Protein AF-A0A1Q5G2H0-F1 (afdb_monomer_lite)

Structure (mmCIF, N/CA/C/O backbone):
data_AF-A0A1Q5G2H0-F1
#
_entry.id   AF-A0A1Q5G2H0-F1
#
loop_
_atom_site.group_PDB
_atom_site.id
_atom_site.type_symbol
_atom_site.label_atom_id
_atom_site.label_alt_id
_atom_site.label_comp_id
_atom_site.label_asym_id
_atom_site.label_entity_id
_atom_site.label_seq_id
_atom_site.pdbx_PDB_ins_code
_atom_site.Cartn_x
_atom_site.Cartn_y
_atom_site.Cartn_z
_atom_site.occupancy
_atom_site.B_iso_or_equiv
_atom_site.auth_seq_id
_atom_site.auth_comp_id
_atom_site.auth_asym_id
_atom_site.auth_atom_id
_atom_site.pdbx_PDB_model_num
ATOM 1 N N . MET A 1 1 ? 15.211 -11.273 -3.088 1.00 52.50 1 MET A N 1
ATOM 2 C CA . MET A 1 1 ? 14.134 -10.605 -3.856 1.00 52.50 1 MET A CA 1
ATOM 3 C C . MET A 1 1 ? 14.618 -9.313 -4.533 1.00 52.50 1 MET A C 1
ATOM 5 O O . MET A 1 1 ? 13.806 -8.620 -5.117 1.00 52.50 1 MET A O 1
ATOM 9 N N . SER A 1 2 ? 15.919 -8.990 -4.504 1.00 52.50 2 SER A N 1
ATOM 10 C CA . SER A 1 2 ? 16.373 -7.594 -4.588 1.00 52.50 2 SER A CA 1
ATOM 11 C C . SER A 1 2 ? 16.743 -7.047 -5.972 1.00 52.50 2 SER A C 1
ATOM 13 O O . SER A 1 2 ? 16.932 -5.845 -6.066 1.00 52.50 2 SER A O 1
ATOM 15 N N . ASN A 1 3 ? 16.835 -7.857 -7.035 1.00 60.75 3 ASN A N 1
ATOM 16 C CA . ASN A 1 3 ? 17.323 -7.355 -8.335 1.00 60.75 3 ASN 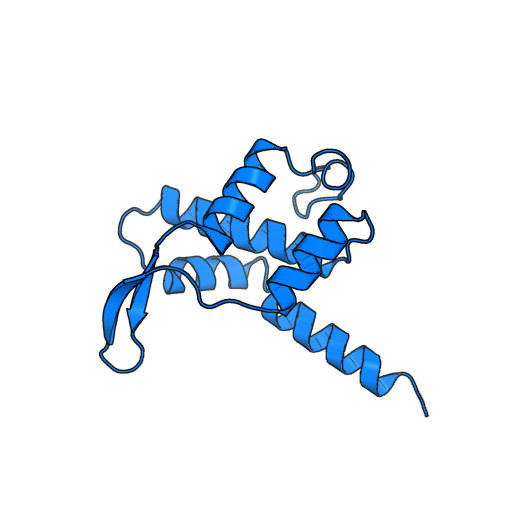A CA 1
ATOM 17 C C . ASN A 1 3 ? 16.208 -7.011 -9.334 1.00 60.75 3 ASN A C 1
ATOM 19 O O . ASN A 1 3 ? 16.418 -6.183 -10.212 1.00 60.75 3 ASN A O 1
ATOM 23 N N . HIS A 1 4 ? 15.021 -7.615 -9.216 1.00 69.81 4 HIS A N 1
ATOM 24 C CA . HIS A 1 4 ? 13.955 -7.446 -10.216 1.00 69.81 4 HIS A CA 1
ATOM 25 C C . HIS A 1 4 ? 13.116 -6.182 -10.005 1.00 69.81 4 HIS A C 1
ATOM 27 O O . HIS A 1 4 ? 12.583 -5.631 -10.959 1.00 69.81 4 HIS A O 1
ATOM 33 N N . THR A 1 5 ? 13.055 -5.667 -8.777 1.00 70.19 5 THR A N 1
ATOM 34 C CA . THR A 1 5 ? 12.350 -4.415 -8.470 1.00 70.19 5 THR A CA 1
ATOM 35 C C . THR A 1 5 ? 13.215 -3.173 -8.676 1.00 70.19 5 THR A C 1
ATOM 37 O O . THR A 1 5 ? 12.682 -2.071 -8.681 1.00 70.19 5 THR A O 1
ATOM 40 N N . GLN A 1 6 ? 14.533 -3.321 -8.861 1.00 72.94 6 GLN A N 1
ATOM 41 C CA . GLN A 1 6 ? 15.478 -2.209 -9.043 1.00 72.94 6 GLN A CA 1
ATOM 42 C C . GLN A 1 6 ? 15.470 -1.612 -10.458 1.00 72.94 6 GLN A C 1
ATOM 44 O O . GLN A 1 6 ? 15.971 -0.510 -10.653 1.00 72.94 6 GLN A O 1
ATOM 49 N N . GLY A 1 7 ? 14.905 -2.319 -11.440 1.00 70.06 7 GLY A N 1
ATOM 50 C CA . GLY A 1 7 ? 14.781 -1.844 -12.823 1.00 70.06 7 GLY A CA 1
ATOM 51 C C . GLY A 1 7 ? 13.420 -1.234 -13.167 1.00 70.06 7 GLY A C 1
ATOM 52 O O . GLY A 1 7 ? 13.215 -0.831 -14.308 1.00 70.06 7 GLY A O 1
ATOM 53 N N . LEU A 1 8 ? 12.477 -1.190 -12.221 1.00 76.31 8 LEU A N 1
ATOM 54 C CA . LEU A 1 8 ? 11.120 -0.713 -12.488 1.00 76.31 8 LEU A CA 1
ATOM 55 C C . LEU A 1 8 ? 11.096 0.813 -12.583 1.00 76.31 8 LEU A C 1
ATOM 57 O O . LEU A 1 8 ? 11.491 1.501 -11.644 1.00 76.31 8 LEU A O 1
ATOM 61 N N . ALA A 1 9 ? 10.620 1.342 -13.707 1.00 77.50 9 ALA A N 1
ATOM 62 C CA . ALA A 1 9 ? 10.389 2.774 -13.864 1.00 77.50 9 ALA A CA 1
ATOM 63 C C . ALA A 1 9 ? 9.289 3.220 -12.898 1.00 77.50 9 ALA A C 1
ATOM 65 O O . ALA A 1 9 ? 8.198 2.664 -12.927 1.00 77.50 9 ALA A O 1
ATOM 66 N N . ARG A 1 10 ? 9.577 4.194 -12.038 1.00 80.38 10 ARG A N 1
ATOM 67 C CA . ARG A 1 10 ? 8.644 4.715 -11.034 1.00 80.38 10 ARG A CA 1
ATOM 68 C C . ARG A 1 10 ? 7.846 5.886 -11.578 1.00 80.38 10 ARG A C 1
ATOM 70 O O . ARG A 1 10 ? 8.266 6.547 -12.525 1.00 80.38 10 ARG A O 1
ATOM 77 N N . ASP A 1 11 ? 6.709 6.162 -10.949 1.00 71.44 11 ASP A N 1
ATOM 78 C CA . ASP A 1 11 ? 5.804 7.225 -11.409 1.00 71.44 11 ASP A CA 1
ATOM 79 C C . ASP A 1 11 ? 6.401 8.628 -11.222 1.00 71.44 11 ASP A C 1
ATOM 81 O O . ASP A 1 11 ? 6.235 9.517 -12.050 1.00 71.44 11 ASP A O 1
ATOM 85 N N . ASN A 1 12 ? 7.224 8.796 -10.187 1.00 69.69 12 ASN A N 1
ATOM 86 C CA . ASN A 1 12 ? 7.979 10.022 -9.918 1.00 69.69 12 ASN A CA 1
ATOM 87 C C . ASN A 1 12 ? 9.207 10.225 -10.837 1.00 69.69 12 ASN A C 1
ATOM 89 O O . ASN A 1 12 ? 10.019 11.116 -10.586 1.00 69.69 12 ASN A O 1
ATOM 93 N N . GLY A 1 13 ? 9.386 9.385 -11.863 1.00 70.81 13 GLY A N 1
ATOM 94 C CA . GLY A 1 13 ? 10.525 9.427 -12.784 1.00 70.81 13 GLY A CA 1
ATOM 95 C C . GLY A 1 13 ? 11.816 8.798 -12.249 1.00 70.81 13 GLY A C 1
ATOM 96 O O . GLY A 1 13 ? 12.820 8.776 -12.963 1.00 70.81 13 GLY A O 1
ATOM 97 N N . ALA A 1 14 ? 11.821 8.266 -11.022 1.00 76.94 14 ALA A N 1
ATOM 98 C CA . ALA A 1 14 ? 12.938 7.483 -10.504 1.00 76.94 14 ALA A CA 1
ATOM 99 C C . ALA A 1 14 ? 12.950 6.062 -11.097 1.00 76.94 14 ALA A C 1
ATOM 101 O O . ALA A 1 14 ? 12.016 5.621 -11.766 1.00 76.94 14 ALA A O 1
ATOM 102 N N . THR A 1 15 ? 14.030 5.318 -10.866 1.00 78.88 15 THR A N 1
ATOM 103 C CA . THR A 1 15 ? 14.141 3.917 -11.293 1.00 78.88 15 THR A CA 1
ATOM 104 C C . THR A 1 15 ? 14.437 3.040 -10.094 1.00 78.88 15 THR A C 1
ATOM 106 O O . THR A 1 15 ? 15.413 3.256 -9.379 1.00 78.88 15 THR A O 1
ATOM 109 N N . GLY A 1 16 ? 13.594 2.033 -9.915 1.00 80.75 16 GLY A N 1
ATOM 110 C CA . GLY A 1 16 ? 13.784 0.969 -8.957 1.00 80.75 16 GLY A CA 1
ATOM 111 C C . GLY A 1 16 ? 13.261 1.262 -7.559 1.00 80.75 16 GLY A C 1
ATOM 112 O O . GLY A 1 16 ? 13.312 2.382 -7.057 1.00 80.75 16 GLY A O 1
ATOM 113 N N . PHE A 1 17 ? 12.804 0.202 -6.905 1.00 83.06 17 PHE A N 1
ATOM 114 C CA . PHE A 1 17 ? 12.538 0.186 -5.472 1.00 83.06 17 PHE A CA 1
ATOM 115 C C . PHE A 1 17 ? 13.761 -0.353 -4.737 1.00 83.06 17 PHE A C 1
ATOM 117 O O . PHE A 1 17 ? 14.332 -1.387 -5.111 1.00 83.06 17 PHE A O 1
ATOM 124 N N . SER A 1 18 ? 14.148 0.330 -3.665 1.00 85.69 18 SER A N 1
ATOM 125 C CA . SER A 1 18 ? 15.188 -0.135 -2.758 1.00 85.69 18 SER A CA 1
ATOM 126 C C . SER A 1 18 ? 14.753 -1.416 -2.038 1.00 85.69 18 SER A C 1
ATOM 128 O O . SER A 1 18 ? 13.569 -1.706 -1.854 1.00 85.69 18 SER A O 1
ATOM 130 N N . SER A 1 19 ? 15.730 -2.206 -1.588 1.00 82.81 19 SER A N 1
ATOM 131 C CA . SER A 1 19 ? 15.431 -3.409 -0.796 1.00 82.81 19 SER A CA 1
ATOM 132 C C . SER A 1 19 ? 14.730 -3.074 0.525 1.00 82.81 19 SER A C 1
ATOM 134 O O . SER A 1 19 ? 13.958 -3.889 1.031 1.00 82.81 19 SER A O 1
ATOM 136 N N . GLU A 1 20 ? 14.984 -1.885 1.071 1.00 86.50 20 GLU A N 1
ATOM 137 C CA . GLU A 1 20 ? 14.350 -1.382 2.289 1.00 86.50 20 GLU A CA 1
ATOM 138 C C . GLU A 1 20 ? 12.874 -1.061 2.051 1.00 86.50 20 GLU A C 1
ATOM 140 O O . GLU A 1 20 ? 12.037 -1.512 2.829 1.00 86.50 20 GLU A O 1
ATOM 145 N N . GLU A 1 21 ? 12.540 -0.384 0.947 1.00 87.75 21 GLU A N 1
ATOM 146 C CA . GLU A 1 21 ? 11.149 -0.129 0.549 1.00 87.75 21 GLU A CA 1
ATOM 147 C C . GLU A 1 21 ? 10.389 -1.437 0.337 1.00 87.75 21 GLU A C 1
ATOM 149 O O . GLU A 1 21 ? 9.351 -1.643 0.956 1.00 87.75 21 GLU A O 1
ATOM 154 N N . ILE A 1 22 ? 10.936 -2.372 -0.445 1.00 88.12 22 ILE A N 1
ATOM 155 C CA . ILE A 1 22 ? 10.286 -3.669 -0.689 1.00 88.12 22 ILE A CA 1
ATOM 156 C C . ILE A 1 22 ? 10.068 -4.446 0.613 1.00 88.12 22 ILE A C 1
ATOM 158 O O . ILE A 1 22 ? 9.024 -5.068 0.805 1.00 88.12 22 ILE A O 1
ATOM 162 N N . THR A 1 23 ? 11.034 -4.405 1.532 1.00 89.19 23 THR A N 1
ATOM 163 C CA . THR A 1 23 ? 10.899 -5.060 2.840 1.00 89.19 23 THR A CA 1
ATOM 164 C C . THR A 1 23 ? 9.839 -4.374 3.699 1.00 89.19 23 THR A C 1
ATOM 166 O O . THR A 1 23 ? 9.053 -5.057 4.356 1.00 89.19 23 THR A O 1
ATOM 169 N N . ALA A 1 24 ? 9.794 -3.041 3.688 1.00 90.56 24 ALA A N 1
ATOM 170 C CA . ALA A 1 24 ? 8.816 -2.262 4.433 1.00 90.56 24 ALA A CA 1
ATOM 171 C C . ALA A 1 24 ? 7.393 -2.500 3.916 1.00 90.56 24 ALA A C 1
ATOM 173 O O . ALA A 1 24 ? 6.511 -2.781 4.723 1.00 90.56 24 ALA A O 1
ATOM 174 N N . ILE A 1 25 ? 7.201 -2.484 2.596 1.00 91.06 25 ILE A N 1
ATOM 175 C CA . ILE A 1 25 ? 5.929 -2.783 1.931 1.00 91.06 25 ILE A CA 1
ATOM 176 C C . ILE A 1 25 ? 5.496 -4.216 2.253 1.00 91.06 25 ILE A C 1
ATOM 178 O O . ILE A 1 25 ? 4.379 -4.449 2.700 1.00 91.06 25 ILE A O 1
ATOM 182 N N . LYS A 1 26 ? 6.395 -5.198 2.114 1.00 90.12 26 LYS A N 1
ATOM 183 C CA . LYS A 1 26 ? 6.068 -6.592 2.436 1.00 90.12 26 LYS A CA 1
ATOM 184 C C . LYS A 1 26 ? 5.605 -6.740 3.886 1.00 90.12 26 LYS A C 1
ATOM 186 O O . LYS A 1 26 ? 4.614 -7.410 4.156 1.00 90.12 26 LYS A O 1
ATOM 191 N N . LYS A 1 27 ? 6.324 -6.119 4.823 1.00 90.62 27 LYS A N 1
ATOM 192 C CA . LYS A 1 27 ? 5.960 -6.151 6.240 1.00 90.62 27 LYS A CA 1
ATOM 193 C C . LYS A 1 27 ? 4.604 -5.481 6.472 1.00 90.62 27 LYS A C 1
ATOM 195 O O . LYS A 1 27 ? 3.787 -6.020 7.206 1.00 90.62 27 LYS A O 1
ATOM 200 N N . HIS A 1 28 ? 4.376 -4.331 5.844 1.00 89.62 28 HIS A N 1
ATOM 201 C CA . HIS A 1 28 ? 3.125 -3.576 5.907 1.00 89.62 28 HIS A CA 1
ATOM 202 C C . HIS A 1 28 ? 1.912 -4.412 5.488 1.00 89.62 28 HIS A C 1
ATOM 204 O O . HIS A 1 28 ? 0.949 -4.478 6.245 1.00 89.62 28 HIS A O 1
ATOM 210 N N . VAL A 1 29 ? 2.022 -5.115 4.360 1.00 88.88 29 VAL A N 1
ATOM 211 C CA . VAL A 1 29 ? 0.944 -5.922 3.773 1.00 88.88 29 VAL A CA 1
ATOM 212 C C . VAL A 1 29 ? 0.694 -7.233 4.530 1.00 88.88 29 VAL A C 1
ATOM 214 O O . VAL A 1 29 ? -0.452 -7.638 4.698 1.00 88.88 29 VAL A O 1
ATOM 217 N N . PHE A 1 30 ? 1.741 -7.931 4.988 1.00 87.88 30 PHE A N 1
ATOM 218 C CA . PHE A 1 30 ? 1.587 -9.302 5.511 1.00 87.88 30 PHE A CA 1
ATOM 219 C C . PHE A 1 30 ? 1.706 -9.440 7.033 1.00 87.88 30 PHE A C 1
ATOM 221 O O . PHE A 1 30 ? 1.165 -10.385 7.614 1.00 87.88 30 PHE A O 1
ATOM 228 N N . ASP A 1 31 ? 2.441 -8.548 7.695 1.00 86.38 31 ASP A N 1
ATOM 229 C CA . ASP A 1 31 ? 2.862 -8.749 9.085 1.00 86.38 31 ASP A CA 1
ATOM 230 C C . ASP A 1 31 ? 2.375 -7.661 10.042 1.00 86.38 31 ASP A C 1
ATOM 232 O O . ASP A 1 31 ? 2.170 -7.954 11.223 1.00 86.38 31 ASP A O 1
ATOM 236 N N . THR A 1 32 ? 2.198 -6.432 9.56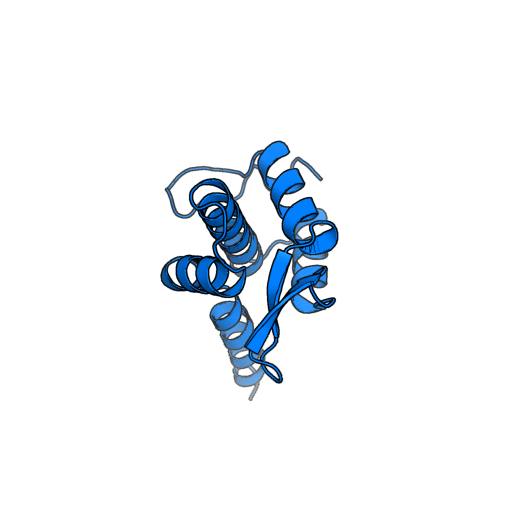1 1.00 88.62 32 THR A N 1
ATOM 237 C CA . THR A 1 32 ? 1.806 -5.285 10.381 1.00 88.62 32 THR A CA 1
ATOM 238 C C . THR A 1 32 ? 0.313 -5.323 10.702 1.00 88.62 32 THR A C 1
ATOM 240 O O . THR A 1 32 ? -0.524 -5.616 9.851 1.00 88.62 32 THR A O 1
ATOM 243 N N . GLU A 1 33 ? -0.018 -5.032 11.958 1.00 88.75 33 GLU A N 1
ATOM 244 C CA . GLU A 1 33 ? -1.395 -4.809 12.389 1.00 88.75 33 GLU A CA 1
ATOM 245 C C . GLU A 1 33 ? -1.742 -3.331 12.246 1.00 88.75 33 GLU A C 1
ATOM 247 O O . GL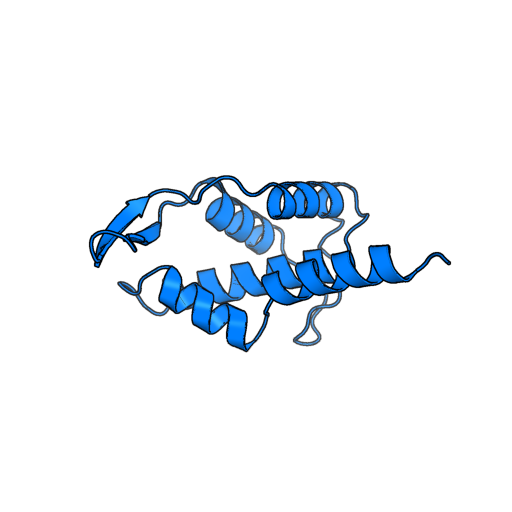U A 1 33 ? -0.948 -2.463 12.616 1.00 88.75 33 GLU A O 1
ATOM 252 N N . HIS A 1 34 ? -2.946 -3.058 11.754 1.00 87.69 34 HIS A N 1
ATOM 253 C CA . HIS A 1 34 ? -3.395 -1.712 11.434 1.00 87.69 34 HIS A CA 1
ATOM 254 C C . HIS A 1 34 ? -4.687 -1.366 12.165 1.00 87.69 34 HIS A C 1
ATOM 256 O O . HIS A 1 34 ? -5.516 -2.254 12.387 1.00 87.69 34 HIS A O 1
ATOM 262 N N . PRO A 1 35 ? -4.884 -0.089 12.536 1.00 87.81 35 PRO A N 1
ATOM 263 C CA . PRO A 1 35 ? -6.161 0.397 13.038 1.00 87.81 35 PRO A CA 1
ATOM 264 C C . PRO A 1 35 ? -7.184 0.405 11.896 1.00 87.81 35 PRO A C 1
ATOM 266 O O . PRO A 1 35 ? -7.198 1.310 11.062 1.00 87.81 35 PRO A O 1
ATOM 269 N N . ILE A 1 36 ? -8.036 -0.614 11.859 1.00 88.06 36 ILE A N 1
ATOM 270 C CA . ILE A 1 36 ? -9.072 -0.805 10.845 1.00 88.06 36 ILE A CA 1
ATOM 271 C C . ILE A 1 36 ? -10.424 -0.509 11.483 1.00 88.06 36 ILE A C 1
ATOM 273 O O . ILE A 1 36 ? -10.788 -1.110 12.491 1.00 88.06 36 ILE A O 1
ATOM 277 N N . GLU A 1 37 ? -11.180 0.418 10.902 1.00 88.19 37 GLU A N 1
ATOM 278 C CA . GLU A 1 37 ? -12.571 0.639 11.290 1.00 88.19 37 GLU A CA 1
ATOM 279 C C . GLU A 1 37 ? -13.434 -0.536 10.820 1.00 88.19 37 GLU A C 1
ATOM 281 O O . GLU A 1 37 ? -13.492 -0.865 9.637 1.00 88.19 37 GLU A O 1
ATOM 286 N N . ASP A 1 38 ? -14.077 -1.207 11.760 1.00 84.06 38 ASP A N 1
ATOM 287 C CA . ASP A 1 38 ? -15.005 -2.284 11.481 1.00 84.06 38 ASP A CA 1
ATOM 288 C C . ASP A 1 38 ? -16.303 -1.712 10.895 1.00 84.06 38 ASP A C 1
ATOM 290 O O . ASP A 1 38 ? -16.984 -0.917 11.542 1.00 84.06 38 ASP A O 1
ATOM 294 N N . TYR A 1 39 ? -16.656 -2.113 9.672 1.00 78.94 39 TYR A N 1
ATOM 295 C CA . TYR A 1 39 ? -17.825 -1.574 8.968 1.00 78.94 39 TYR A CA 1
ATOM 296 C C . TYR A 1 39 ? -19.163 -1.936 9.627 1.00 78.94 39 TYR A C 1
ATOM 298 O O . TYR A 1 39 ? -20.149 -1.228 9.427 1.00 78.94 39 TYR A O 1
ATOM 306 N N . GLU A 1 40 ? -19.224 -3.023 10.402 1.00 83.62 40 GLU A N 1
ATOM 307 C CA . GLU A 1 40 ? -20.459 -3.469 11.054 1.00 83.62 40 GLU A CA 1
ATOM 308 C C . GLU A 1 40 ? -20.715 -2.719 12.369 1.00 83.62 40 GLU A C 1
ATOM 310 O O . GLU A 1 40 ? -21.860 -2.437 12.726 1.00 83.62 40 GLU A O 1
ATOM 315 N N . THR A 1 41 ? -19.652 -2.381 13.098 1.00 85.94 41 THR A N 1
ATOM 316 C CA . THR A 1 41 ? -19.726 -1.798 14.444 1.00 85.94 41 THR A CA 1
ATOM 317 C C . THR A 1 41 ? -19.258 -0.345 14.522 1.00 85.94 41 THR A C 1
ATOM 319 O O . THR A 1 41 ? -19.493 0.303 15.545 1.00 85.94 41 THR A O 1
ATOM 322 N N . GLY A 1 42 ? -18.589 0.167 13.486 1.00 85.12 42 GLY A N 1
ATOM 323 C CA . GLY A 1 42 ? -17.952 1.489 13.447 1.00 85.12 42 GLY A CA 1
ATOM 324 C C . GLY A 1 42 ? -16.772 1.633 14.414 1.00 85.12 42 GLY A C 1
ATOM 325 O O . GLY A 1 42 ? -16.362 2.747 14.737 1.00 85.12 42 GLY A O 1
ATOM 326 N N . LYS A 1 43 ? -16.258 0.523 14.961 1.00 89.31 43 LYS A N 1
ATOM 327 C CA . LYS A 1 43 ? -15.165 0.539 15.940 1.00 89.31 43 LYS A CA 1
ATOM 328 C C . LYS A 1 43 ? -13.833 0.329 15.251 1.00 89.31 43 LYS A C 1
ATOM 330 O O . LYS A 1 43 ? -13.678 -0.600 14.471 1.00 89.31 43 LYS A O 1
ATOM 335 N N . VAL A 1 44 ? -12.839 1.122 15.626 1.00 88.25 44 VAL A N 1
ATOM 336 C CA . VAL A 1 44 ? -11.460 0.884 15.199 1.00 88.25 44 VAL A CA 1
ATOM 337 C C . VAL A 1 44 ? -10.885 -0.288 15.990 1.00 88.25 44 VAL A C 1
ATOM 339 O O . VAL A 1 44 ? -10.761 -0.224 17.215 1.00 88.25 44 VAL A O 1
ATOM 342 N N . VAL A 1 45 ? -10.539 -1.361 15.287 1.00 89.62 45 VAL A N 1
ATOM 343 C CA . VAL A 1 45 ? -9.865 -2.545 15.821 1.00 89.62 45 VAL A CA 1
ATOM 344 C C . VAL A 1 45 ? -8.481 -2.663 15.201 1.00 89.62 45 VAL A C 1
ATOM 346 O O . VAL A 1 45 ? -8.296 -2.421 14.013 1.00 89.62 45 VAL A O 1
ATOM 349 N N . VAL A 1 46 ? -7.489 -3.029 16.008 1.00 89.12 46 VAL A N 1
ATOM 350 C CA . VAL A 1 46 ? -6.134 -3.273 15.508 1.00 89.12 46 VAL A CA 1
ATOM 351 C C . VAL A 1 46 ? -6.051 -4.731 15.078 1.00 89.12 46 VAL A C 1
ATOM 353 O O . VAL A 1 46 ? -6.180 -5.621 15.918 1.00 89.12 46 VAL A O 1
ATOM 356 N N . ARG A 1 47 ? -5.906 -4.979 13.773 1.00 88.88 47 ARG A N 1
ATOM 357 C CA . ARG A 1 47 ? -5.799 -6.333 13.208 1.00 88.88 47 ARG A CA 1
ATOM 358 C C . ARG A 1 47 ? -4.925 -6.354 11.956 1.00 88.88 47 ARG A C 1
ATOM 360 O O . ARG A 1 47 ? -4.662 -5.313 11.361 1.00 88.88 47 ARG A O 1
ATOM 367 N N . LYS A 1 48 ? -4.482 -7.545 11.550 1.00 89.31 48 LYS A N 1
ATOM 368 C CA . LYS A 1 48 ? -3.833 -7.759 10.247 1.00 89.31 48 LYS A CA 1
ATOM 369 C C . LYS A 1 48 ? -4.851 -7.694 9.110 1.00 89.31 48 LYS A C 1
ATOM 371 O O . LYS A 1 48 ? -6.038 -7.946 9.334 1.00 89.31 48 LYS A O 1
ATOM 376 N N . PHE A 1 49 ? -4.367 -7.416 7.904 1.00 86.69 49 PHE A N 1
ATOM 377 C CA . PHE A 1 49 ? -5.178 -7.527 6.697 1.00 86.69 49 PHE A CA 1
ATOM 378 C C . PHE A 1 49 ? -5.621 -8.964 6.435 1.00 86.69 49 PHE A C 1
ATOM 380 O O . PHE A 1 49 ? -4.947 -9.930 6.808 1.00 86.69 49 PHE A O 1
ATOM 387 N N . ASP A 1 50 ? -6.772 -9.081 5.781 1.00 84.81 50 ASP A N 1
ATOM 388 C CA . ASP A 1 50 ? -7.243 -10.346 5.242 1.00 84.81 50 ASP A CA 1
ATOM 389 C C . ASP A 1 50 ? -6.360 -10.760 4.055 1.00 84.81 50 ASP A C 1
ATOM 391 O O . ASP A 1 50 ? -5.821 -9.923 3.330 1.00 84.81 50 ASP A O 1
ATOM 395 N N . ALA A 1 51 ? -6.165 -12.067 3.879 1.00 83.06 51 ALA A N 1
ATOM 396 C CA . ALA A 1 51 ? -5.326 -12.571 2.800 1.00 83.06 51 ALA A CA 1
ATOM 397 C C . ALA A 1 51 ? -5.983 -12.309 1.437 1.00 83.06 51 ALA A C 1
ATOM 399 O O . ALA A 1 51 ? -7.108 -12.748 1.198 1.00 83.06 51 ALA A O 1
ATOM 400 N N . ASP A 1 52 ? -5.245 -11.662 0.536 1.00 87.38 52 ASP A N 1
ATOM 401 C CA . ASP A 1 52 ? -5.690 -11.345 -0.819 1.00 87.38 52 ASP A CA 1
ATOM 402 C C . ASP A 1 52 ? -4.855 -12.118 -1.856 1.00 87.38 52 ASP A C 1
ATOM 404 O O . ASP A 1 52 ? -3.618 -12.067 -1.867 1.00 87.38 52 ASP A O 1
ATOM 408 N N . ALA A 1 53 ? -5.540 -12.877 -2.714 1.00 86.56 53 ALA A N 1
ATOM 409 C CA . ALA A 1 53 ? -4.904 -13.702 -3.737 1.00 86.56 53 ALA A CA 1
ATOM 410 C C . ALA A 1 53 ? -4.240 -12.863 -4.842 1.00 86.56 53 ALA A C 1
ATOM 412 O O . ALA A 1 53 ? -3.188 -13.246 -5.348 1.00 86.56 53 ALA A O 1
ATOM 413 N N . GLU A 1 54 ? -4.807 -11.707 -5.188 1.00 87.25 54 GLU A N 1
ATOM 414 C CA . GLU A 1 54 ? -4.295 -10.820 -6.236 1.00 87.25 54 GLU A CA 1
ATOM 415 C C . GLU A 1 54 ? -2.992 -10.160 -5.784 1.00 87.25 54 GLU A C 1
ATOM 417 O O . GLU A 1 54 ? -2.017 -10.107 -6.540 1.00 87.25 54 GLU A O 1
ATOM 422 N N . ILE A 1 55 ? -2.944 -9.749 -4.513 1.00 88.38 55 ILE A N 1
ATOM 423 C CA . ILE A 1 55 ? -1.717 -9.277 -3.868 1.00 88.38 55 ILE A CA 1
ATOM 424 C C . ILE A 1 55 ? -0.675 -10.402 -3.858 1.00 88.38 55 ILE A C 1
ATOM 426 O O . ILE A 1 55 ? 0.468 -10.194 -4.270 1.00 88.38 55 ILE A O 1
ATOM 430 N N . ALA A 1 56 ? -1.041 -11.613 -3.429 1.00 88.75 56 ALA A N 1
ATOM 431 C CA . ALA A 1 56 ? -0.111 -12.742 -3.389 1.00 88.75 56 ALA A CA 1
ATOM 432 C C . ALA A 1 56 ? 0.496 -13.057 -4.771 1.00 88.75 56 ALA A C 1
ATOM 434 O O . ALA A 1 56 ? 1.713 -13.249 -4.881 1.00 88.75 56 ALA A O 1
ATOM 435 N N . ASP A 1 57 ? -0.320 -13.047 -5.824 1.00 89.00 57 ASP A N 1
ATOM 436 C CA . ASP A 1 57 ? 0.123 -13.267 -7.200 1.00 89.00 57 ASP A CA 1
ATOM 437 C C . ASP A 1 57 ? 1.043 -12.146 -7.702 1.00 89.00 57 ASP A C 1
ATOM 439 O O . ASP A 1 57 ? 2.076 -12.434 -8.319 1.00 89.00 57 ASP A O 1
ATOM 443 N N . ALA A 1 58 ? 0.745 -10.884 -7.375 1.00 90.00 58 ALA A N 1
ATOM 444 C CA . ALA A 1 58 ? 1.620 -9.751 -7.679 1.00 90.00 58 ALA A CA 1
ATOM 445 C C . ALA A 1 58 ? 3.014 -9.936 -7.063 1.00 90.00 58 ALA A C 1
ATOM 447 O O . ALA A 1 58 ? 4.039 -9.800 -7.737 1.00 90.00 58 ALA A O 1
ATOM 448 N N . TRP A 1 59 ? 3.084 -10.366 -5.800 1.00 89.38 59 TRP A N 1
ATOM 449 C CA . TRP A 1 59 ? 4.352 -10.671 -5.133 1.00 89.38 59 TRP A CA 1
ATOM 450 C C . TRP A 1 59 ? 5.106 -11.850 -5.760 1.00 89.38 59 TRP A C 1
ATOM 452 O O . TRP A 1 59 ? 6.345 -11.852 -5.788 1.00 89.38 59 TRP A O 1
ATOM 462 N N . ILE A 1 60 ? 4.395 -12.857 -6.274 1.00 88.69 60 ILE A N 1
ATOM 463 C CA . ILE A 1 60 ? 5.000 -13.975 -7.007 1.00 88.69 60 ILE A CA 1
ATOM 464 C C . ILE A 1 60 ? 5.619 -13.477 -8.318 1.00 88.69 60 ILE A C 1
ATOM 466 O O . ILE A 1 60 ? 6.778 -13.809 -8.593 1.00 88.69 60 ILE A O 1
ATOM 470 N N . ARG A 1 61 ? 4.898 -12.649 -9.085 1.00 89.94 61 ARG A N 1
ATOM 471 C CA . ARG A 1 61 ? 5.377 -12.046 -10.340 1.00 89.94 61 ARG A CA 1
ATOM 472 C C . ARG A 1 61 ? 6.585 -11.139 -10.126 1.00 89.94 61 ARG A C 1
ATOM 474 O O . ARG A 1 61 ? 7.611 -11.331 -10.783 1.00 89.94 61 ARG A O 1
ATOM 481 N N . LEU A 1 62 ? 6.521 -10.246 -9.135 1.00 88.38 62 LEU A N 1
ATOM 482 C CA . LEU A 1 62 ? 7.634 -9.381 -8.718 1.00 88.38 62 LEU A CA 1
ATOM 483 C C . LEU A 1 62 ? 8.882 -10.194 -8.358 1.00 88.38 62 LEU A C 1
ATOM 485 O O . LEU A 1 62 ? 9.993 -9.878 -8.784 1.00 88.38 62 LEU A O 1
ATOM 489 N N . ARG A 1 63 ? 8.713 -11.291 -7.608 1.00 85.25 63 ARG A N 1
ATOM 490 C CA . ARG A 1 63 ? 9.823 -12.187 -7.258 1.00 85.25 63 ARG A CA 1
ATOM 491 C C . ARG A 1 63 ? 10.406 -12.880 -8.489 1.00 85.25 63 ARG A C 1
ATOM 493 O O . ARG A 1 63 ? 11.628 -13.003 -8.577 1.00 85.25 63 ARG A O 1
ATOM 500 N N . ALA A 1 64 ? 9.557 -13.342 -9.404 1.00 85.38 64 ALA A N 1
ATOM 501 C CA . ALA A 1 64 ? 9.960 -14.053 -10.615 1.00 85.38 64 ALA A CA 1
ATOM 502 C C . ALA A 1 64 ? 10.613 -13.145 -11.673 1.00 85.38 64 ALA A C 1
ATOM 504 O O . ALA A 1 64 ? 11.290 -13.660 -12.556 1.00 85.38 64 ALA A O 1
ATOM 505 N N . GLY A 1 65 ? 10.450 -11.821 -11.567 1.00 82.69 65 GLY A N 1
ATOM 506 C CA . GLY A 1 65 ? 10.913 -10.866 -12.581 1.00 82.69 65 GLY A CA 1
ATOM 507 C C . GLY A 1 65 ? 9.951 -10.714 -13.762 1.00 82.69 65 GLY A C 1
ATOM 508 O O . GLY A 1 65 ? 10.319 -10.121 -14.767 1.00 82.69 65 GLY A O 1
ATOM 509 N N . ASN A 1 66 ? 8.723 -11.218 -13.620 1.00 85.25 66 ASN A N 1
ATOM 510 C CA . ASN A 1 66 ? 7.649 -11.127 -14.612 1.00 85.25 66 ASN A CA 1
ATOM 511 C C . ASN A 1 66 ? 6.568 -10.146 -14.138 1.00 85.25 66 ASN A C 1
ATOM 513 O O . ASN A 1 66 ? 5.381 -10.460 -14.183 1.00 85.25 66 ASN A O 1
ATOM 517 N N . SER A 1 67 ? 6.981 -9.014 -13.569 1.00 85.25 67 SER A N 1
ATOM 518 C CA . SER A 1 67 ? 6.051 -8.039 -13.006 1.00 85.25 67 SER A CA 1
ATOM 519 C C . SER A 1 67 ? 5.250 -7.339 -14.091 1.00 85.25 67 SER A C 1
ATOM 521 O O . SER A 1 67 ? 5.805 -6.942 -15.117 1.00 85.25 67 SER A O 1
ATOM 523 N N . LEU A 1 68 ? 3.976 -7.123 -13.808 1.00 86.38 68 LEU A N 1
ATOM 524 C CA . LEU A 1 68 ? 3.069 -6.341 -14.630 1.00 86.38 68 LEU A CA 1
ATOM 525 C C . LEU A 1 68 ? 3.062 -4.864 -14.190 1.00 86.38 68 LEU A C 1
ATOM 527 O O . LEU A 1 68 ? 3.517 -4.547 -13.081 1.00 86.38 68 LEU A O 1
ATOM 531 N N . PRO A 1 69 ? 2.557 -3.937 -15.025 1.00 84.25 69 PRO A N 1
ATOM 532 C CA . PRO A 1 69 ? 2.398 -2.531 -14.647 1.00 84.25 69 PRO A CA 1
ATOM 533 C C . PRO A 1 69 ? 1.604 -2.331 -13.346 1.00 84.25 69 PRO A C 1
ATOM 535 O O . PRO A 1 69 ? 1.920 -1.434 -12.564 1.00 84.25 69 PRO A O 1
ATOM 538 N N . GLU A 1 70 ? 0.626 -3.193 -13.077 1.00 87.62 70 GLU A N 1
ATOM 539 C CA . GLU A 1 70 ? -0.198 -3.194 -11.869 1.00 87.62 70 GLU A CA 1
ATOM 540 C C . GLU A 1 70 ? 0.600 -3.617 -10.643 1.00 87.62 70 GLU A C 1
ATOM 542 O O . GLU A 1 70 ? 0.395 -3.077 -9.565 1.00 87.62 70 GLU A O 1
ATOM 547 N N . ASP A 1 71 ? 1.553 -4.537 -10.784 1.00 88.94 71 ASP A N 1
ATOM 548 C CA . ASP A 1 71 ? 2.395 -4.952 -9.660 1.00 88.94 71 ASP A CA 1
ATOM 549 C C . ASP A 1 71 ? 3.289 -3.796 -9.195 1.00 88.94 71 ASP A C 1
ATOM 551 O O . ASP A 1 71 ? 3.552 -3.640 -8.005 1.00 88.94 71 ASP A O 1
ATOM 555 N N . ARG A 1 72 ? 3.735 -2.946 -10.129 1.00 88.25 72 ARG A N 1
ATOM 556 C CA . ARG A 1 72 ? 4.401 -1.683 -9.789 1.00 88.25 72 ARG A CA 1
ATOM 557 C C . ARG A 1 72 ? 3.437 -0.733 -9.080 1.00 88.25 72 ARG A C 1
ATOM 559 O O . ARG A 1 72 ? 3.825 -0.123 -8.087 1.00 88.25 72 ARG A O 1
ATOM 566 N N . LEU A 1 73 ? 2.215 -0.594 -9.592 1.00 89.62 73 LEU A N 1
ATOM 567 C CA . LEU A 1 73 ? 1.201 0.285 -9.011 1.00 89.62 73 LEU A CA 1
ATOM 568 C C . LEU A 1 73 ? 0.841 -0.135 -7.577 1.00 89.62 73 LEU A C 1
ATOM 570 O O . LEU A 1 73 ? 0.704 0.736 -6.726 1.00 89.62 73 LEU A O 1
ATOM 574 N N . LEU A 1 74 ? 0.795 -1.442 -7.292 1.00 91.19 74 LEU A N 1
ATOM 575 C CA . LEU A 1 74 ? 0.668 -1.982 -5.935 1.00 91.19 74 LEU A CA 1
ATOM 576 C C . LEU A 1 74 ? 1.795 -1.467 -5.036 1.00 91.19 74 LEU A C 1
ATOM 578 O O . LEU A 1 74 ? 1.539 -0.951 -3.958 1.00 91.19 74 LEU A O 1
ATOM 582 N N . LEU A 1 75 ? 3.052 -1.566 -5.476 1.00 91.25 75 LEU A N 1
ATOM 583 C CA . LEU A 1 75 ? 4.187 -1.115 -4.666 1.00 91.25 75 LEU A CA 1
ATOM 584 C C . LEU A 1 75 ? 4.146 0.393 -4.377 1.00 91.25 75 LEU A C 1
ATOM 586 O O . LEU A 1 75 ? 4.464 0.795 -3.260 1.00 91.25 75 LEU A O 1
ATOM 590 N N . GLU A 1 76 ? 3.766 1.223 -5.353 1.00 90.56 76 GLU A N 1
ATOM 591 C CA . GLU A 1 76 ? 3.596 2.669 -5.138 1.00 90.56 76 GLU A CA 1
ATOM 592 C C . GLU A 1 76 ? 2.418 2.963 -4.197 1.00 90.56 76 GLU A C 1
ATOM 594 O O . GLU A 1 76 ? 2.551 3.792 -3.297 1.00 90.56 76 GLU A O 1
ATOM 599 N N . HIS A 1 77 ? 1.300 2.248 -4.356 1.00 93.44 77 HIS A N 1
ATOM 600 C CA . HIS A 1 77 ? 0.120 2.368 -3.501 1.00 93.44 77 HIS A CA 1
ATOM 601 C C . HIS A 1 77 ? 0.458 2.086 -2.034 1.00 93.44 77 HIS A C 1
ATOM 603 O O . HIS A 1 77 ? 0.275 2.941 -1.168 1.00 93.44 77 HIS A O 1
ATOM 609 N N . GLU A 1 78 ? 1.027 0.915 -1.761 1.00 92.38 78 GLU A N 1
ATOM 610 C CA . GLU A 1 78 ? 1.365 0.484 -0.405 1.00 92.38 78 GLU A CA 1
ATOM 611 C C . GLU A 1 78 ? 2.446 1.370 0.231 1.00 92.38 78 GLU A C 1
ATOM 613 O O . GLU A 1 78 ? 2.453 1.603 1.441 1.00 92.38 78 GLU A O 1
ATOM 618 N N . LEU A 1 79 ? 3.378 1.897 -0.572 1.00 91.56 79 LEU A N 1
ATOM 619 C CA . LEU A 1 79 ? 4.385 2.833 -0.080 1.00 91.56 79 LEU A CA 1
ATOM 620 C C . LEU A 1 79 ? 3.772 4.189 0.286 1.00 91.56 79 LEU A C 1
ATOM 622 O O . LEU A 1 79 ? 4.150 4.766 1.311 1.00 91.56 79 LEU A O 1
ATOM 626 N N . ALA A 1 80 ? 2.850 4.701 -0.533 1.00 91.69 80 ALA A N 1
ATOM 627 C CA . ALA A 1 80 ? 2.127 5.937 -0.256 1.00 91.69 80 ALA A CA 1
ATOM 628 C C . ALA A 1 80 ? 1.287 5.805 1.021 1.00 91.69 80 ALA A C 1
ATOM 630 O O . ALA A 1 80 ? 1.368 6.665 1.900 1.00 91.69 80 ALA A O 1
ATOM 631 N N . GLU A 1 81 ? 0.572 4.690 1.172 1.00 91.12 81 GLU A N 1
ATOM 632 C CA . GLU A 1 81 ? -0.207 4.386 2.370 1.00 91.12 81 GLU A CA 1
ATOM 633 C C . GLU A 1 81 ? 0.676 4.323 3.624 1.00 91.12 81 GLU A C 1
ATOM 635 O O . GLU A 1 81 ? 0.430 5.018 4.614 1.00 91.12 81 GLU A O 1
ATOM 640 N N . LEU A 1 82 ? 1.760 3.544 3.568 1.00 91.00 82 LEU A N 1
ATOM 641 C CA . LEU A 1 82 ? 2.702 3.406 4.675 1.00 91.00 82 LEU A CA 1
ATOM 642 C C . LEU A 1 82 ? 3.338 4.748 5.060 1.00 91.00 82 LEU A C 1
ATOM 644 O O . LEU A 1 82 ? 3.587 5.005 6.240 1.00 91.00 82 LEU A O 1
ATOM 648 N N . THR A 1 83 ? 3.627 5.600 4.077 1.00 90.44 83 THR A N 1
ATOM 649 C CA . THR A 1 83 ? 4.182 6.939 4.309 1.00 90.44 83 THR A CA 1
ATOM 650 C C . THR A 1 83 ? 3.156 7.819 5.012 1.00 90.44 83 THR A C 1
ATOM 652 O O . THR A 1 83 ? 3.470 8.404 6.048 1.00 90.44 83 THR A O 1
ATOM 655 N N . TYR A 1 84 ? 1.909 7.819 4.541 1.00 91.19 84 TYR A N 1
ATOM 656 C CA . TYR A 1 84 ? 0.829 8.586 5.150 1.00 91.19 84 TYR A CA 1
ATOM 657 C C . TYR A 1 84 ? 0.553 8.163 6.601 1.00 91.19 84 TYR A C 1
ATOM 659 O O . TYR A 1 84 ? 0.425 9.022 7.475 1.00 91.19 84 TYR A O 1
ATOM 667 N N . LEU A 1 85 ? 0.543 6.856 6.889 1.00 89.50 85 LEU A N 1
ATOM 668 C CA . LEU A 1 85 ? 0.399 6.324 8.253 1.00 89.50 85 LEU A CA 1
ATOM 669 C C . LEU A 1 85 ? 1.545 6.757 9.180 1.00 89.50 85 LEU A C 1
ATOM 671 O O . LEU A 1 85 ? 1.331 6.989 10.370 1.00 89.50 85 LEU A O 1
ATOM 675 N N . ARG A 1 86 ? 2.771 6.861 8.654 1.00 88.50 86 ARG A N 1
ATOM 676 C CA . ARG A 1 86 ? 3.943 7.315 9.423 1.00 88.50 86 ARG A CA 1
ATOM 677 C C . ARG A 1 86 ? 3.901 8.808 9.716 1.00 88.50 86 ARG A C 1
ATOM 679 O O . ARG A 1 86 ? 4.313 9.218 10.798 1.00 88.50 86 ARG A O 1
ATOM 686 N N . GLU A 1 87 ? 3.435 9.606 8.762 1.00 91.31 87 GLU A N 1
ATOM 687 C CA . GLU A 1 87 ? 3.331 11.060 8.901 1.00 91.31 87 GLU A CA 1
ATOM 688 C C . GLU A 1 87 ? 2.135 11.482 9.766 1.00 91.31 87 GLU A C 1
ATOM 690 O O . GLU A 1 87 ? 2.199 12.513 10.435 1.00 91.31 87 GLU A O 1
ATOM 695 N N . ASN A 1 88 ? 1.076 10.667 9.810 1.00 88.88 88 ASN A N 1
ATOM 696 C CA . ASN A 1 88 ? -0.169 10.970 10.512 1.00 88.88 88 ASN A CA 1
ATOM 697 C C . ASN A 1 88 ? -0.468 9.913 11.592 1.00 88.88 88 ASN A C 1
ATOM 699 O O . ASN A 1 88 ? -1.290 9.017 11.387 1.00 88.88 88 ASN A O 1
ATOM 703 N N . PRO A 1 89 ? 0.175 9.988 12.771 1.00 85.38 89 PRO A N 1
ATOM 704 C CA . PRO A 1 89 ? -0.078 9.033 13.841 1.00 85.38 89 PRO A CA 1
ATOM 705 C C . PRO A 1 89 ? -1.536 9.110 14.317 1.00 85.38 89 PRO A C 1
ATOM 707 O O . PRO A 1 89 ? -2.014 10.165 14.730 1.00 85.38 89 PRO A O 1
ATOM 710 N N . GLY A 1 90 ? -2.228 7.968 14.306 1.00 82.31 90 GLY A N 1
ATOM 711 C CA . GLY A 1 90 ? -3.609 7.838 14.784 1.00 82.31 90 GLY A CA 1
ATOM 712 C C . GLY A 1 90 ? -4.685 7.881 13.697 1.00 82.31 90 GLY A C 1
ATOM 713 O O . GLY A 1 90 ? -5.859 7.731 14.033 1.00 82.31 90 GLY A O 1
ATOM 714 N N . VAL A 1 91 ? -4.318 8.042 12.421 1.00 89.06 91 VAL A N 1
ATOM 715 C CA . VAL A 1 91 ? -5.266 7.837 11.313 1.00 89.06 91 VAL A CA 1
ATOM 716 C C . VAL A 1 91 ? -5.568 6.351 11.132 1.00 89.06 91 VAL A C 1
ATOM 718 O O . VAL A 1 91 ? -4.758 5.486 11.476 1.00 89.06 91 VAL A O 1
ATOM 721 N N . THR A 1 92 ? -6.755 6.050 10.613 1.00 89.75 92 THR A N 1
ATOM 722 C CA . THR A 1 92 ? -7.142 4.679 10.281 1.00 89.75 92 THR A CA 1
ATOM 723 C C . THR A 1 92 ? -6.476 4.236 8.987 1.00 89.75 92 THR A C 1
ATOM 725 O O . THR A 1 92 ? -6.136 5.050 8.124 1.00 89.75 92 THR A O 1
ATOM 728 N N . TYR A 1 93 ? -6.344 2.923 8.830 1.00 88.69 93 TYR A N 1
ATOM 729 C CA . TYR A 1 93 ? -5.932 2.317 7.570 1.00 88.69 93 TYR A CA 1
ATOM 730 C C . TYR A 1 93 ? -6.785 2.817 6.401 1.00 88.69 93 TYR A C 1
ATOM 732 O O . TYR A 1 93 ? -6.242 3.204 5.376 1.00 88.69 93 TYR A O 1
ATOM 740 N N . GLN A 1 94 ? -8.110 2.884 6.566 1.00 89.50 94 GLN A N 1
ATOM 741 C CA . GLN A 1 94 ? -8.998 3.309 5.484 1.00 89.50 94 GLN A CA 1
ATOM 742 C C . GLN A 1 94 ? -8.714 4.722 4.980 1.00 89.50 94 GLN A C 1
ATOM 744 O O . GLN A 1 94 ? -8.849 4.974 3.784 1.00 89.50 94 GLN A O 1
ATOM 749 N N . GLU A 1 95 ? -8.324 5.634 5.869 1.00 89.88 95 GLU A N 1
ATOM 750 C CA . GLU A 1 95 ? -7.969 6.992 5.467 1.00 89.88 95 GLU A CA 1
ATOM 751 C C . GLU A 1 95 ? -6.675 6.998 4.650 1.00 89.88 95 GLU A C 1
ATOM 753 O O . GLU A 1 95 ? -6.619 7.610 3.584 1.00 89.88 95 GLU A O 1
A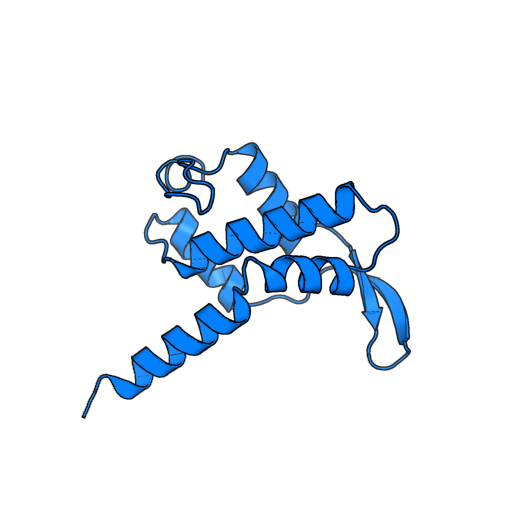TOM 758 N N . ALA A 1 96 ? -5.663 6.253 5.100 1.00 90.44 96 ALA A N 1
ATOM 759 C CA . ALA A 1 96 ? -4.411 6.108 4.369 1.00 90.44 96 ALA A CA 1
ATOM 760 C C . ALA A 1 96 ? -4.620 5.429 3.002 1.00 90.44 96 ALA A C 1
ATOM 762 O O . ALA A 1 96 ? -4.130 5.925 1.988 1.00 90.44 96 ALA A O 1
ATOM 763 N N . HIS A 1 97 ? -5.420 4.362 2.958 1.00 90.31 97 HIS A N 1
ATOM 764 C CA . HIS A 1 97 ? -5.790 3.643 1.740 1.00 90.31 97 HIS A CA 1
ATOM 765 C C . HIS A 1 97 ? -6.560 4.541 0.764 1.00 90.31 97 HIS A C 1
ATOM 767 O O . HIS A 1 97 ? -6.376 4.476 -0.452 1.00 90.31 97 HIS A O 1
ATOM 773 N N . ARG A 1 98 ? -7.424 5.430 1.273 1.00 90.38 98 ARG A N 1
ATOM 774 C CA . ARG A 1 98 ? -8.132 6.416 0.447 1.00 90.38 98 ARG A CA 1
ATOM 775 C C . ARG A 1 98 ? -7.155 7.386 -0.212 1.00 90.38 98 ARG A C 1
ATOM 777 O O . ARG A 1 98 ? -7.223 7.556 -1.424 1.00 90.38 98 ARG A O 1
ATOM 784 N N . VAL A 1 99 ? 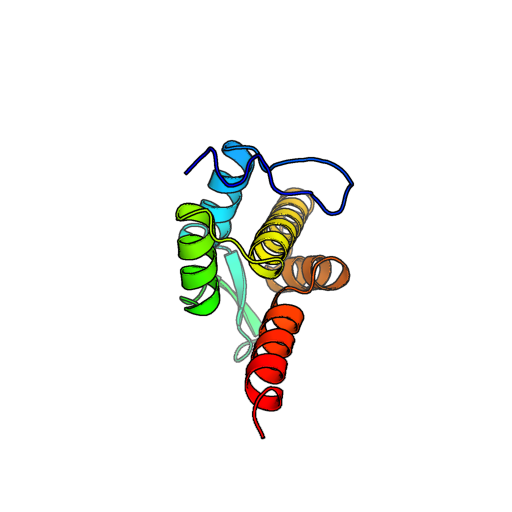-6.235 7.966 0.560 1.00 90.06 99 VAL A N 1
ATOM 785 C CA . VAL A 1 99 ? -5.207 8.884 0.038 1.00 90.06 99 VAL A CA 1
ATOM 786 C C . VAL A 1 99 ? -4.308 8.179 -0.981 1.00 90.06 99 VAL A C 1
ATOM 788 O O . VAL A 1 99 ? -4.014 8.729 -2.041 1.00 90.06 99 VAL A O 1
ATOM 791 N N . ALA A 1 100 ? -3.920 6.931 -0.711 1.00 90.62 100 ALA A N 1
ATOM 792 C CA . ALA A 1 100 ? -3.148 6.131 -1.653 1.00 90.62 100 ALA A CA 1
ATOM 793 C C . ALA A 1 100 ? -3.924 5.872 -2.957 1.00 90.62 100 ALA A C 1
ATOM 795 O O . ALA A 1 100 ? -3.353 6.008 -4.036 1.00 90.62 100 ALA A O 1
ATOM 796 N N . ASN A 1 101 ? -5.229 5.590 -2.895 1.00 89.38 101 ASN A N 1
ATOM 797 C CA . ASN A 1 101 ? -6.070 5.402 -4.084 1.00 89.38 101 ASN A CA 1
ATOM 798 C C . ASN A 1 101 ? -6.272 6.671 -4.919 1.00 89.38 101 ASN A C 1
ATOM 800 O O . ASN A 1 101 ? -6.490 6.561 -6.122 1.00 89.38 101 ASN A O 1
ATOM 804 N N . GLU A 1 102 ? -6.196 7.865 -4.328 1.00 88.62 102 GLU A N 1
ATOM 805 C CA . GLU A 1 102 ? -6.306 9.117 -5.092 1.00 88.62 102 GLU A CA 1
ATOM 806 C C . GLU A 1 102 ? -5.159 9.285 -6.097 1.00 88.62 102 GLU A C 1
ATOM 808 O O . GLU A 1 102 ? -5.348 9.892 -7.150 1.00 88.62 102 GLU A O 1
ATOM 813 N N . THR A 1 103 ? -3.984 8.727 -5.789 1.00 82.50 103 THR A N 1
ATOM 814 C CA . THR A 1 103 ? -2.782 8.851 -6.629 1.00 82.50 103 THR A CA 1
ATOM 815 C C . THR A 1 103 ? -2.428 7.541 -7.339 1.00 82.50 103 THR A C 1
ATOM 817 O O . THR A 1 103 ? -2.020 7.552 -8.496 1.00 82.50 103 THR A O 1
ATOM 820 N N . TYR A 1 104 ? -2.619 6.403 -6.671 1.00 86.88 104 TYR A N 1
ATOM 821 C CA . TYR A 1 104 ? -2.200 5.078 -7.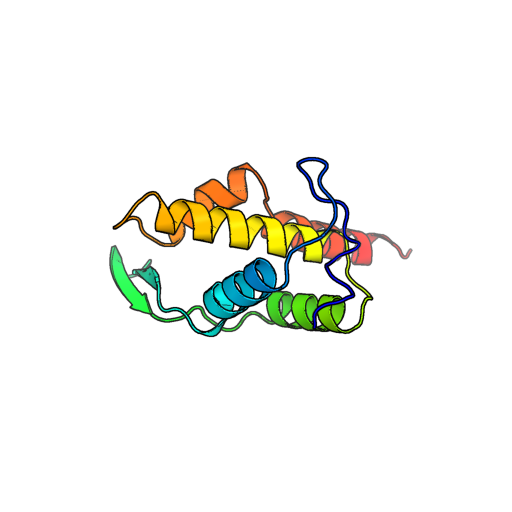120 1.00 86.88 104 TYR A CA 1
ATOM 822 C C . TYR A 1 104 ? -3.331 4.061 -6.940 1.00 86.88 104 TYR A C 1
ATOM 824 O O . TYR A 1 104 ? -3.253 3.180 -6.091 1.00 86.88 104 TYR A O 1
ATOM 832 N N . ASN A 1 105 ? -4.413 4.171 -7.713 1.00 87.50 105 ASN A N 1
ATOM 833 C CA . ASN A 1 105 ? -5.561 3.264 -7.592 1.00 87.50 105 ASN A CA 1
ATOM 834 C C . ASN A 1 105 ? -5.270 1.864 -8.167 1.00 87.50 105 ASN A C 1
ATOM 836 O O . ASN A 1 105 ? -5.654 1.535 -9.292 1.00 87.50 105 ASN A O 1
ATOM 840 N N . TRP A 1 106 ? -4.579 1.030 -7.391 1.00 87.56 106 TRP A N 1
ATOM 841 C CA . TRP A 1 106 ? -4.228 -0.327 -7.801 1.00 87.56 106 TRP A CA 1
ATOM 842 C C . TRP A 1 106 ? -5.459 -1.208 -8.028 1.00 87.56 106 TRP A C 1
ATOM 844 O O . TRP A 1 106 ? -5.530 -1.939 -9.017 1.00 87.56 106 TRP A O 1
ATOM 854 N N . GLN A 1 107 ? -6.457 -1.102 -7.148 1.00 81.50 107 GLN A N 1
ATOM 855 C CA . GLN A 1 107 ? -7.628 -1.972 -7.186 1.00 81.50 107 GLN A CA 1
ATOM 856 C C . GLN A 1 107 ? -8.467 -1.778 -8.459 1.00 81.50 107 GLN A C 1
ATOM 858 O O . GLN A 1 107 ? -9.039 -2.741 -8.974 1.00 81.50 107 GLN A O 1
ATOM 863 N N . ASP A 1 108 ? -8.543 -0.554 -8.986 1.00 81.81 108 ASP A N 1
ATOM 864 C CA . ASP A 1 108 ? -9.200 -0.292 -10.268 1.00 81.81 108 ASP A CA 1
ATOM 865 C C . ASP A 1 108 ? -8.405 -0.884 -11.442 1.00 81.81 108 ASP A C 1
ATOM 867 O O . ASP A 1 108 ? -8.975 -1.563 -12.296 1.00 81.81 108 ASP A O 1
ATOM 871 N N . SER A 1 109 ? -7.077 -0.745 -11.420 1.00 78.75 109 SER A N 1
ATOM 872 C CA . SER A 1 109 ? -6.195 -1.271 -12.468 1.00 78.75 109 SER A CA 1
ATOM 873 C C . SER A 1 109 ? -6.295 -2.791 -12.623 1.00 78.75 109 SER A C 1
ATOM 875 O O . SER A 1 109 ? -6.389 -3.295 -13.740 1.00 78.75 109 SER A O 1
ATOM 877 N N . VAL A 1 110 ? -6.338 -3.535 -11.513 1.00 75.69 110 VAL A N 1
ATOM 878 C CA . VAL A 1 110 ? -6.488 -5.000 -11.548 1.00 75.69 110 VAL A CA 1
ATOM 879 C C . VAL A 1 110 ? -7.843 -5.416 -12.131 1.00 75.69 110 VAL A C 1
ATOM 881 O O . VAL A 1 110 ? -7.935 -6.387 -12.886 1.00 75.69 110 VAL A O 1
ATOM 884 N N . ARG A 1 111 ? -8.913 -4.672 -11.820 1.00 69.25 111 ARG A N 1
ATOM 885 C CA . ARG A 1 111 ? -10.253 -4.926 -12.372 1.00 69.25 111 ARG A CA 1
ATOM 886 C C . ARG A 1 111 ? -10.326 -4.644 -13.869 1.00 69.25 111 ARG A C 1
ATOM 888 O O . ARG A 1 111 ? -11.041 -5.363 -14.564 1.00 69.25 111 ARG A O 1
ATOM 895 N N . LEU A 1 112 ? -9.640 -3.607 -14.349 1.00 60.56 112 LEU A N 1
ATOM 896 C CA . LEU A 1 112 ? -9.601 -3.253 -15.768 1.00 60.56 112 LEU A CA 1
ATOM 897 C C . LEU A 1 112 ? -8.896 -4.329 -16.591 1.00 60.56 112 LEU A C 1
ATOM 899 O O . LEU A 1 112 ? -9.491 -4.818 -17.546 1.00 60.56 112 LEU A O 1
ATOM 903 N N . ASN A 1 113 ? -7.718 -4.783 -16.160 1.00 61.00 113 ASN A N 1
ATOM 904 C CA . ASN A 1 113 ? -6.978 -5.810 -16.894 1.00 61.00 113 ASN A CA 1
ATOM 905 C C . ASN A 1 113 ? -7.774 -7.127 -16.980 1.00 61.00 113 ASN A C 1
ATOM 907 O O . ASN A 1 113 ? -7.943 -7.695 -18.055 1.00 61.00 113 ASN A O 1
ATOM 911 N N . LYS A 1 114 ? -8.442 -7.520 -15.883 1.00 61.00 114 LYS A N 1
ATOM 912 C CA . LYS A 1 114 ? -9.373 -8.659 -15.911 1.00 61.00 114 LYS A CA 1
ATOM 913 C C . LYS A 1 114 ? -10.478 -8.508 -16.958 1.00 61.00 114 LYS A C 1
ATOM 915 O O . LYS A 1 114 ? -10.890 -9.515 -17.510 1.00 61.00 114 LYS A O 1
ATOM 920 N N . ARG A 1 115 ? -11.008 -7.304 -17.207 1.00 56.75 115 ARG A N 1
ATOM 921 C CA . ARG A 1 115 ? -12.041 -7.091 -18.240 1.00 56.75 115 ARG A CA 1
ATOM 922 C C . ARG A 1 115 ? -11.460 -7.176 -19.647 1.00 56.75 115 ARG A C 1
ATOM 924 O O . ARG A 1 115 ? -12.085 -7.808 -20.491 1.00 56.75 115 ARG A O 1
ATOM 931 N N . GLU A 1 116 ? -10.287 -6.593 -19.879 1.00 57.25 116 GLU A N 1
ATOM 932 C CA . GLU A 1 116 ? -9.605 -6.661 -21.178 1.00 57.25 116 GLU A CA 1
ATOM 933 C C . GLU A 1 116 ? -9.265 -8.110 -21.565 1.00 57.25 116 GLU A C 1
ATOM 935 O O . GLU A 1 116 ? -9.484 -8.495 -22.714 1.00 57.25 116 GLU A O 1
ATOM 940 N N . ASP A 1 117 ? -8.869 -8.949 -20.599 1.00 56.97 117 ASP A N 1
ATOM 941 C CA . ASP A 1 117 ? -8.664 -10.392 -20.806 1.00 56.97 117 ASP A CA 1
ATOM 942 C C . ASP A 1 117 ? -9.942 -11.127 -21.274 1.00 56.97 117 ASP A C 1
ATOM 944 O O . ASP A 1 117 ? -9.856 -12.130 -21.982 1.00 56.97 117 ASP A O 1
ATOM 948 N N . PHE A 1 118 ? -11.141 -10.649 -20.906 1.00 52.56 118 PHE A N 1
ATOM 949 C CA . PHE A 1 118 ? -12.418 -11.253 -21.323 1.00 52.56 118 PHE A CA 1
ATOM 950 C C . PHE A 1 118 ? -12.977 -10.685 -22.635 1.00 52.56 118 PHE A C 1
ATOM 952 O O . PHE A 1 118 ? -13.785 -11.352 -23.283 1.00 52.56 118 PHE A O 1
ATOM 959 N N . GLU A 1 119 ? -12.583 -9.475 -23.036 1.00 54.97 119 GLU A N 1
ATOM 960 C CA . GLU A 1 119 ? -13.047 -8.833 -24.277 1.00 54.97 119 GLU A CA 1
ATOM 961 C C . GLU A 1 119 ? -12.154 -9.156 -25.495 1.00 54.97 119 GLU A C 1
ATOM 963 O O . GLU A 1 119 ? -12.485 -8.783 -26.620 1.00 54.97 119 GLU A O 1
ATOM 968 N N . GLY A 1 120 ? -11.050 -9.885 -25.288 1.00 48.47 120 GLY A N 1
ATOM 969 C CA . GLY A 1 120 ? -10.029 -10.181 -26.297 1.00 48.47 120 GLY A CA 1
ATOM 970 C C . GLY A 1 120 ? -10.266 -11.369 -27.243 1.00 48.47 120 GLY A C 1
ATOM 971 O O . GLY A 1 120 ? -9.455 -11.553 -28.147 1.00 48.47 120 GLY A O 1
ATOM 972 N N . GLU A 1 121 ? -11.332 -12.165 -27.106 1.00 49.00 121 GLU A N 1
ATOM 973 C CA . GLU A 1 121 ? -11.572 -13.308 -28.009 1.00 49.00 121 GLU A CA 1
ATOM 974 C C . GLU A 1 121 ? -13.051 -13.485 -28.391 1.00 49.00 121 GLU A C 1
ATOM 976 O O . GLU A 1 121 ? -13.784 -14.163 -27.676 1.00 49.00 121 GLU A O 1
ATOM 981 N N . TRP A 1 122 ? -13.449 -12.935 -29.552 1.00 47.06 122 TRP A N 1
ATOM 982 C CA . TRP A 1 122 ? -14.460 -13.491 -30.476 1.00 47.06 122 TRP A CA 1
ATOM 983 C C . TRP A 1 122 ? -14.146 -13.099 -31.925 1.00 47.06 122 TRP A C 1
ATOM 985 O O . TRP A 1 122 ? -13.985 -11.887 -32.193 1.00 47.06 122 TRP A O 1
#

Foldseek 3Di:
DADLQQQDQAPVRDGGDGPVLVVLLVCQQAPAWFQAQDPVPRHGDTGHDDDDPVLVVLVVCSVVSNHDPLSNLSSQLSSQLSVCCVVDPPDGSVVSSVVSCVPRVSVVVVVVVVVVVVVPDD

Radius of gyration: 15.37 Å; chains: 1; bounding box: 38×25×46 Å

pLDDT: mean 82.41, std 11.31, range [47.06, 93.44]

Sequence (122 aa):
MSNHTQGLARDNGATGFSSEEITAIKKHVFDTEHPIEDYETGKVVVRKFDADAEIADAWIRLRAGNSLPEDRLLLEHELAELTYLRENPGVTYQEAHRVANETYNWQDSVRLNKREDFEGEW

Secondary structure (DSSP, 8-state):
--SSSTTPBPTTS-B---HHHHHHHHHHHHT--EEEE-TTT--EEEEPPPP-HHHHHHHHHHHHT---HHHHHHHHHHHHHHHHHHHSTT--HHHHHHHHHHH--HHHHHHHHHHHHHHS--